Protein AF-A0A366K0T0-F1 (afdb_monomer_lite)

Structure (mmCIF, N/CA/C/O backbone):
data_AF-A0A366K0T0-F1
#
_entry.id   AF-A0A366K0T0-F1
#
loop_
_atom_site.group_PDB
_atom_site.id
_atom_site.type_symbol
_atom_site.label_atom_id
_atom_site.label_alt_id
_atom_site.label_comp_id
_atom_site.label_asym_id
_atom_site.label_entity_id
_atom_site.label_seq_id
_atom_site.pdbx_PDB_ins_code
_atom_site.Cartn_x
_atom_site.Cartn_y
_atom_site.Cartn_z
_atom_site.occupancy
_atom_site.B_iso_or_equiv
_atom_site.auth_seq_id
_atom_site.auth_comp_id
_atom_site.auth_asym_id
_atom_site.auth_atom_id
_atom_site.pdbx_PDB_model_num
ATOM 1 N N . ASP A 1 1 ? -18.580 -25.240 -37.856 1.00 49.62 1 ASP A N 1
ATOM 2 C CA . ASP A 1 1 ? -18.248 -24.203 -36.861 1.00 49.62 1 ASP A CA 1
ATOM 3 C C . ASP A 1 1 ? -16.960 -24.530 -36.130 1.00 49.62 1 ASP A C 1
ATOM 5 O O . ASP A 1 1 ? -16.876 -25.564 -35.481 1.00 49.62 1 ASP A O 1
ATOM 9 N N . LYS A 1 2 ? -15.922 -23.701 -36.297 1.00 50.09 2 LYS A N 1
ATOM 10 C CA . LYS A 1 2 ? -14.726 -23.750 -35.444 1.00 50.09 2 LYS A CA 1
ATOM 11 C C . LYS A 1 2 ? -15.011 -22.873 -34.229 1.00 50.09 2 LYS A C 1
ATOM 13 O O . LYS A 1 2 ? -15.241 -21.679 -34.398 1.00 50.09 2 LYS A O 1
ATOM 18 N N . SER A 1 3 ? -15.013 -23.467 -33.038 1.00 58.38 3 SER A N 1
ATOM 19 C CA . SER A 1 3 ? -15.033 -22.711 -31.784 1.00 58.38 3 SER A CA 1
ATOM 20 C C . SER A 1 3 ? -13.815 -21.784 -31.753 1.00 58.38 3 SER A C 1
ATOM 22 O O . SER A 1 3 ? -12.683 -22.245 -31.914 1.00 58.38 3 SER A O 1
ATOM 24 N N . ASN A 1 4 ? -14.046 -20.477 -31.634 1.00 56.38 4 ASN A N 1
ATOM 25 C CA . ASN A 1 4 ? -12.980 -19.494 -31.482 1.00 56.38 4 ASN A CA 1
ATOM 26 C C . ASN A 1 4 ? -12.501 -19.522 -30.029 1.00 56.38 4 ASN A C 1
ATOM 28 O O . ASN A 1 4 ? -13.198 -19.042 -29.143 1.00 56.38 4 ASN A O 1
ATOM 32 N N . THR A 1 5 ? -11.288 -20.019 -29.799 1.00 58.91 5 THR A N 1
ATOM 33 C CA . THR A 1 5 ? -10.614 -20.012 -28.489 1.00 58.91 5 THR A CA 1
ATOM 34 C C . THR A 1 5 ? -9.847 -18.708 -28.227 1.00 58.91 5 THR A C 1
ATOM 36 O O . THR A 1 5 ? -9.037 -18.633 -27.309 1.00 58.91 5 THR A O 1
ATOM 39 N N . LEU A 1 6 ? -10.088 -17.653 -29.024 1.00 55.00 6 LEU A N 1
ATOM 40 C CA . LEU A 1 6 ? -9.318 -16.396 -29.020 1.00 55.00 6 LEU A CA 1
ATOM 41 C C . LEU A 1 6 ? -9.458 -15.551 -27.730 1.00 55.00 6 LEU A C 1
ATOM 43 O O . LEU A 1 6 ? -8.934 -14.442 -27.675 1.00 55.00 6 LEU A O 1
ATOM 47 N N . GLY A 1 7 ? -10.151 -16.063 -26.710 1.00 54.72 7 GLY A N 1
ATOM 48 C CA . GLY A 1 7 ? -10.279 -15.469 -25.376 1.00 54.72 7 GLY A CA 1
ATOM 49 C C . GLY A 1 7 ? -9.955 -16.426 -24.222 1.00 54.72 7 GLY A C 1
ATOM 50 O O . GLY A 1 7 ? -10.010 -16.009 -23.071 1.00 54.72 7 GLY A O 1
ATOM 51 N N . GLU A 1 8 ? -9.601 -17.686 -24.495 1.00 57.03 8 GLU A N 1
ATOM 52 C CA . GLU A 1 8 ? -9.231 -18.663 -23.462 1.00 57.03 8 GLU A CA 1
ATOM 53 C C . GLU A 1 8 ? -7.722 -18.604 -23.201 1.00 57.03 8 GLU A C 1
ATOM 55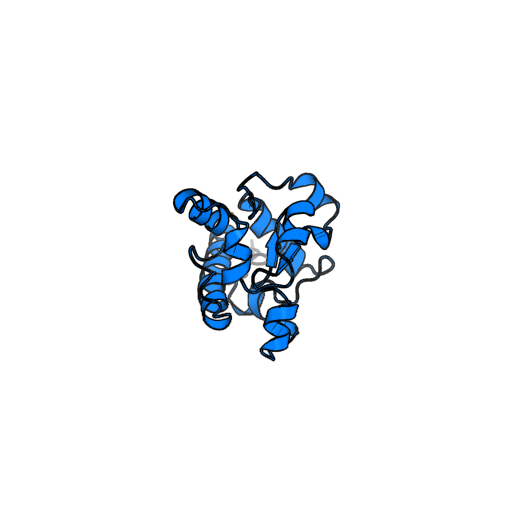 O O . GLU A 1 8 ? -6.958 -19.509 -23.532 1.00 57.03 8 GLU A O 1
ATOM 60 N N . PHE A 1 9 ? -7.266 -17.500 -22.618 1.00 62.91 9 PHE A N 1
ATOM 61 C CA . PHE A 1 9 ? -5.957 -17.450 -21.976 1.00 62.91 9 PHE A CA 1
ATOM 62 C C . PHE A 1 9 ? -6.176 -17.528 -20.471 1.00 62.91 9 PHE A C 1
ATOM 64 O O . PHE A 1 9 ? -6.750 -16.622 -19.871 1.00 62.91 9 PHE A O 1
ATOM 71 N N . ALA A 1 10 ? -5.703 -18.612 -19.856 1.00 60.25 10 ALA A N 1
ATOM 72 C CA . ALA A 1 10 ? -5.598 -18.700 -18.407 1.00 60.25 10 ALA A CA 1
ATOM 73 C C . ALA A 1 10 ? -4.544 -17.683 -17.939 1.00 60.25 10 ALA A C 1
ATOM 75 O O . ALA A 1 10 ? -3.350 -17.979 -17.877 1.00 60.25 10 ALA A O 1
ATOM 76 N N . VAL A 1 11 ? -4.976 -16.448 -17.684 1.00 69.69 11 VAL A N 1
ATOM 77 C CA . VAL A 1 11 ? -4.133 -15.411 -17.092 1.00 69.69 11 VAL A CA 1
ATOM 78 C C . VAL A 1 11 ? -4.158 -15.633 -15.591 1.00 69.69 11 VAL A C 1
ATOM 80 O O . VAL A 1 11 ? -5.084 -15.218 -14.906 1.00 69.69 11 VAL A O 1
ATOM 83 N N . ASN A 1 12 ? -3.136 -16.312 -15.084 1.00 76.75 12 ASN A N 1
ATOM 84 C CA . ASN A 1 12 ? -2.880 -16.363 -13.652 1.00 76.75 12 ASN A CA 1
ATOM 85 C C . ASN A 1 12 ? -2.009 -15.160 -13.287 1.00 76.75 12 ASN A C 1
ATOM 87 O O . ASN A 1 12 ? -0.902 -15.014 -13.810 1.00 76.75 12 ASN A O 1
ATOM 91 N N . ILE A 1 13 ? -2.516 -14.287 -12.415 1.00 90.81 13 ILE A N 1
ATOM 92 C CA . ILE A 1 13 ? -1.719 -13.204 -11.838 1.00 90.81 13 ILE A CA 1
ATOM 93 C C . ILE A 1 13 ? -0.991 -13.778 -10.625 1.00 90.81 13 ILE A C 1
ATOM 95 O O . ILE A 1 13 ? -1.621 -14.321 -9.719 1.00 90.81 13 ILE A O 1
ATOM 99 N N . ASP A 1 14 ? 0.333 -13.656 -10.619 1.00 95.12 14 ASP A N 1
ATOM 100 C CA . ASP A 1 14 ? 1.195 -14.061 -9.512 1.00 95.12 14 ASP A CA 1
ATOM 101 C C . ASP A 1 14 ? 1.831 -12.843 -8.818 1.00 95.12 14 ASP A C 1
ATOM 103 O O . ASP A 1 14 ? 1.642 -11.684 -9.206 1.00 95.12 14 ASP A O 1
ATOM 107 N N . GLU A 1 15 ? 2.610 -13.102 -7.768 1.00 97.25 15 GLU A N 1
ATOM 108 C CA . GLU A 1 15 ? 3.278 -12.060 -6.987 1.00 97.25 15 GLU A CA 1
ATOM 109 C C . GLU A 1 15 ? 4.219 -11.185 -7.827 1.00 97.25 15 GLU A C 1
ATOM 111 O O . GLU A 1 15 ? 4.434 -10.006 -7.517 1.00 97.25 15 GLU A O 1
ATOM 116 N N . THR A 1 16 ? 4.794 -11.736 -8.901 1.00 96.56 16 THR A N 1
ATOM 117 C CA . THR A 1 16 ? 5.772 -11.027 -9.730 1.00 96.56 16 THR A CA 1
ATOM 118 C C . THR A 1 16 ? 5.136 -9.833 -10.428 1.00 96.56 16 THR A C 1
ATOM 120 O O . THR A 1 16 ? 5.802 -8.804 -10.589 1.00 96.56 16 THR A O 1
ATOM 123 N N . PHE A 1 17 ? 3.838 -9.904 -10.745 1.00 97.00 17 PHE A N 1
ATOM 124 C CA . PHE A 1 17 ? 3.092 -8.774 -11.288 1.00 97.00 17 PHE A CA 1
ATOM 125 C C . PHE A 1 17 ? 3.151 -7.565 -10.347 1.00 97.00 17 PHE A C 1
ATOM 127 O O . PHE A 1 17 ? 3.473 -6.460 -10.784 1.00 97.00 17 PHE A O 1
ATOM 134 N N . PHE A 1 18 ? 2.914 -7.749 -9.049 1.00 98.31 18 PHE A N 1
ATOM 135 C CA . PHE A 1 18 ? 2.898 -6.638 -8.092 1.00 98.31 18 PHE A CA 1
ATOM 136 C C . PHE A 1 18 ? 4.298 -6.228 -7.629 1.00 98.31 18 PHE A C 1
ATOM 138 O O . PHE A 1 18 ? 4.555 -5.040 -7.414 1.00 98.31 18 PHE A O 1
ATOM 145 N N . LYS A 1 19 ? 5.209 -7.196 -7.494 1.00 97.69 19 LYS A N 1
ATOM 146 C CA . LYS A 1 19 ? 6.569 -6.990 -6.982 1.00 97.69 19 LYS A CA 1
ATOM 147 C C . LYS A 1 19 ? 7.512 -6.360 -8.008 1.00 97.69 19 LYS A C 1
ATOM 149 O O . LYS A 1 19 ? 8.322 -5.508 -7.646 1.00 97.69 19 LYS A O 1
ATOM 154 N N . ASN A 1 20 ? 7.418 -6.758 -9.280 1.00 97.06 20 ASN A N 1
ATOM 155 C CA . ASN A 1 20 ? 8.391 -6.366 -10.308 1.00 97.06 20 ASN A CA 1
ATOM 156 C C . ASN A 1 20 ? 7.955 -5.150 -11.136 1.00 97.06 20 ASN A C 1
ATOM 158 O O . ASN A 1 20 ? 8.797 -4.525 -11.786 1.00 97.06 20 ASN A O 1
ATOM 162 N N . ASN A 1 21 ? 6.668 -4.793 -11.120 1.00 97.75 21 ASN A N 1
ATOM 163 C CA . ASN A 1 21 ? 6.183 -3.607 -11.816 1.00 97.75 21 ASN A CA 1
ATOM 164 C C . ASN A 1 21 ? 6.336 -2.354 -10.953 1.00 97.75 21 ASN A C 1
ATOM 166 O O . ASN A 1 21 ? 5.792 -2.260 -9.856 1.00 97.75 21 ASN A O 1
ATOM 170 N N . THR A 1 22 ? 7.034 -1.356 -11.489 1.00 97.50 22 THR A N 1
ATOM 171 C CA . THR A 1 22 ? 7.126 -0.028 -10.879 1.00 97.50 22 THR A CA 1
ATOM 172 C C . THR A 1 22 ? 5.804 0.720 -11.030 1.00 97.50 22 THR A C 1
ATOM 174 O O . THR A 1 22 ? 5.239 0.796 -12.125 1.00 97.50 22 THR A O 1
ATOM 177 N N . PHE A 1 23 ? 5.349 1.356 -9.957 1.00 97.69 23 PHE A N 1
ATOM 178 C CA . PHE A 1 23 ? 4.199 2.240 -9.9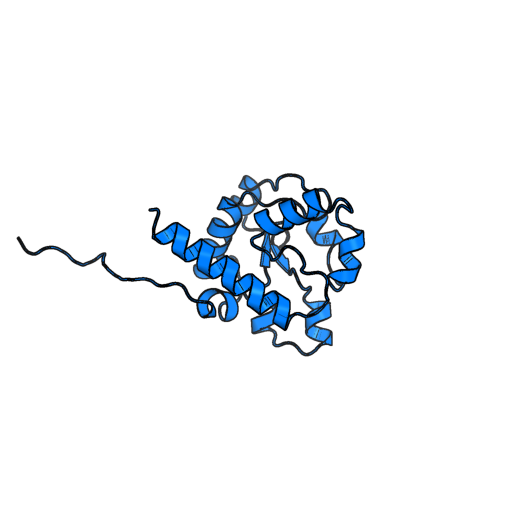85 1.00 97.69 23 PHE A CA 1
ATOM 179 C C . PHE A 1 23 ? 4.499 3.518 -10.777 1.00 97.69 23 PHE A C 1
ATOM 181 O O . PHE A 1 23 ? 5.329 4.349 -10.404 1.00 97.69 23 PHE A O 1
ATOM 188 N N . SER A 1 24 ? 3.765 3.697 -11.869 1.00 95.62 24 SER A N 1
ATOM 189 C CA . SER A 1 24 ? 3.656 4.959 -12.589 1.00 95.62 24 SER A CA 1
ATOM 190 C C . SER A 1 24 ? 2.260 5.059 -13.169 1.00 95.62 24 SER A C 1
ATOM 192 O O . SER A 1 24 ? 1.836 4.171 -13.896 1.00 95.62 24 SER A O 1
ATOM 194 N N . VAL A 1 25 ? 1.569 6.170 -12.926 1.00 92.19 25 VAL A N 1
ATOM 195 C CA . VAL A 1 25 ? 0.196 6.405 -13.411 1.00 92.19 25 VAL A CA 1
ATOM 196 C C . VAL A 1 25 ? 0.059 6.370 -14.942 1.00 92.19 25 VAL A C 1
ATOM 198 O O . VAL A 1 25 ? -1.045 6.243 -15.466 1.00 92.19 25 VAL A O 1
ATOM 201 N N . SER A 1 26 ? 1.173 6.457 -15.676 1.00 92.50 26 SER A N 1
ATOM 202 C CA . SER A 1 26 ? 1.212 6.281 -17.130 1.00 92.50 26 SER A CA 1
ATOM 203 C C . SER A 1 26 ? 1.182 4.815 -17.580 1.00 92.50 26 SER A C 1
ATOM 205 O O . SER A 1 26 ? 0.847 4.555 -18.733 1.00 92.50 26 SER A O 1
ATOM 207 N N . TYR A 1 27 ? 1.521 3.860 -16.710 1.00 95.31 27 TYR A N 1
ATOM 208 C CA . TYR A 1 27 ? 1.656 2.445 -17.060 1.00 95.31 27 TYR A CA 1
ATOM 209 C C . TYR A 1 27 ? 0.333 1.697 -16.917 1.00 95.31 27 TYR A C 1
ATOM 211 O O . TYR A 1 27 ? -0.402 1.891 -15.950 1.00 95.31 27 TYR A O 1
ATOM 219 N N . VAL A 1 28 ? 0.060 0.793 -17.861 1.00 94.62 28 VAL A N 1
ATOM 220 C CA . VAL A 1 28 ? -1.166 -0.023 -17.876 1.00 94.62 28 VAL A CA 1
ATOM 221 C C . VAL A 1 28 ? -1.284 -0.853 -16.598 1.00 94.62 28 VAL A C 1
ATOM 223 O O . VAL A 1 28 ? -2.311 -0.783 -15.935 1.00 94.62 28 VAL A O 1
ATOM 226 N N . ASN A 1 29 ? -0.206 -1.524 -16.181 1.00 95.62 29 ASN A N 1
ATOM 227 C CA . ASN A 1 29 ? -0.199 -2.356 -14.970 1.00 95.62 29 ASN A CA 1
ATOM 228 C C . ASN A 1 29 ? -0.559 -1.552 -13.712 1.00 95.62 29 ASN A C 1
ATOM 230 O O . ASN A 1 29 ? -1.321 -2.021 -12.871 1.00 95.62 29 ASN A O 1
ATOM 234 N N . ALA A 1 30 ? -0.075 -0.309 -13.611 1.00 96.50 30 ALA A N 1
ATOM 235 C CA . ALA A 1 30 ? -0.424 0.573 -12.506 1.00 96.50 30 ALA A CA 1
ATOM 236 C C . ALA A 1 30 ? -1.886 1.033 -12.578 1.00 96.50 30 ALA A C 1
ATOM 238 O O . ALA A 1 30 ? -2.545 1.071 -11.549 1.00 96.50 30 ALA A O 1
ATOM 239 N N . LYS A 1 31 ? -2.422 1.347 -13.764 1.00 95.56 31 LYS A N 1
ATOM 240 C CA . LYS A 1 31 ? -3.839 1.720 -13.920 1.00 95.56 31 LYS A CA 1
ATOM 241 C C . LYS A 1 31 ? -4.774 0.570 -13.549 1.00 95.56 31 LYS A C 1
ATOM 243 O O . LYS A 1 31 ? -5.723 0.791 -12.806 1.00 95.56 31 LYS A O 1
ATOM 248 N N . THR A 1 32 ? -4.477 -0.648 -14.001 1.00 95.31 32 THR A N 1
ATOM 249 C CA . THR A 1 32 ? -5.227 -1.852 -13.612 1.00 95.31 32 THR A CA 1
ATOM 250 C C . THR A 1 32 ? -5.187 -2.049 -12.099 1.00 95.31 32 THR A C 1
ATOM 252 O O . THR A 1 32 ? -6.221 -2.257 -11.471 1.00 95.31 32 THR A O 1
ATOM 255 N N . PHE A 1 33 ? -4.009 -1.893 -11.494 1.00 97.62 33 PHE A N 1
ATOM 256 C CA . PHE A 1 33 ? -3.850 -1.960 -10.046 1.00 97.62 33 PHE A CA 1
ATOM 257 C C . PHE A 1 33 ? -4.640 -0.870 -9.303 1.00 97.62 33 PHE A C 1
ATOM 259 O O . PHE A 1 33 ? -5.296 -1.164 -8.310 1.00 97.62 33 PHE A O 1
ATOM 266 N N . ILE A 1 34 ? -4.647 0.370 -9.801 1.00 97.50 34 ILE A N 1
ATOM 267 C CA . ILE A 1 34 ? -5.437 1.473 -9.230 1.00 97.50 34 ILE A CA 1
ATOM 268 C C . ILE A 1 34 ? -6.929 1.137 -9.239 1.00 97.50 34 ILE A C 1
ATOM 270 O O . ILE A 1 34 ? -7.601 1.366 -8.238 1.00 97.50 34 ILE A O 1
ATOM 274 N N . LEU A 1 35 ? -7.447 0.576 -10.335 1.00 96.62 35 LEU A N 1
ATOM 275 C CA . LEU A 1 35 ? -8.849 0.157 -10.420 1.00 96.62 35 LEU A CA 1
ATOM 276 C C . LEU A 1 35 ? -9.165 -0.972 -9.435 1.00 96.62 35 LEU A C 1
ATOM 278 O O . LEU A 1 35 ? -10.201 -0.929 -8.775 1.00 96.62 35 LEU A O 1
ATOM 282 N N . MET A 1 36 ? -8.252 -1.935 -9.283 1.00 97.38 36 MET A N 1
ATOM 283 C CA . MET A 1 36 ? -8.383 -3.003 -8.292 1.00 97.38 36 MET A CA 1
ATOM 284 C C . MET A 1 36 ? -8.449 -2.448 -6.864 1.00 97.38 36 MET A C 1
ATOM 286 O O . MET A 1 36 ? -9.333 -2.834 -6.109 1.00 97.38 36 MET A O 1
ATOM 290 N N . LEU A 1 37 ? -7.565 -1.509 -6.505 1.00 98.06 37 LEU A N 1
ATOM 291 C CA . LEU A 1 37 ? -7.608 -0.839 -5.200 1.00 98.06 37 LEU A CA 1
ATOM 292 C C . LEU A 1 37 ? -8.888 -0.008 -5.023 1.00 98.06 37 LEU A C 1
ATOM 294 O O . LEU A 1 37 ? -9.491 -0.019 -3.956 1.00 98.06 37 LEU A O 1
ATOM 298 N N . ALA A 1 38 ? -9.319 0.713 -6.060 1.00 97.06 38 ALA A N 1
ATOM 299 C CA . ALA A 1 38 ? -10.518 1.548 -6.016 1.00 97.06 38 ALA A CA 1
ATOM 300 C C . ALA A 1 38 ? -11.796 0.722 -5.791 1.00 97.06 38 ALA A C 1
ATOM 302 O O . ALA A 1 38 ? -12.701 1.179 -5.090 1.00 97.06 38 ALA A O 1
ATOM 303 N N . ASN A 1 39 ? -11.853 -0.503 -6.324 1.00 96.38 39 ASN A N 1
ATOM 304 C CA . ASN A 1 39 ? -12.957 -1.435 -6.093 1.00 96.38 39 ASN A CA 1
ATOM 305 C C . ASN A 1 39 ? -13.143 -1.778 -4.603 1.00 96.38 39 ASN A C 1
ATOM 307 O O . ASN A 1 39 ? -14.266 -2.029 -4.166 1.00 96.38 39 ASN A O 1
ATOM 311 N N . GLU A 1 40 ? -12.074 -1.700 -3.809 1.00 97.69 40 GLU A N 1
ATOM 312 C CA . GLU A 1 40 ? -12.122 -1.950 -2.366 1.00 97.69 40 GLU A CA 1
ATOM 313 C C . GLU A 1 40 ? -12.568 -0.738 -1.549 1.00 97.69 40 GLU A C 1
ATOM 315 O O . GLU A 1 40 ? -12.634 -0.827 -0.329 1.00 97.69 40 GLU A O 1
ATOM 320 N N . LYS A 1 41 ? -12.934 0.384 -2.186 1.00 97.56 41 LYS A N 1
ATOM 321 C CA . LYS A 1 41 ? -13.435 1.595 -1.509 1.00 97.56 41 LYS A CA 1
ATOM 322 C C . LYS A 1 41 ? -12.464 2.058 -0.405 1.00 97.56 41 LYS A C 1
ATOM 324 O O . LYS A 1 41 ? -12.821 2.018 0.772 1.00 97.56 41 LYS A O 1
ATOM 329 N N . PRO A 1 42 ? -11.235 2.463 -0.765 1.00 98.06 42 PRO A N 1
ATOM 330 C CA . PRO A 1 42 ? -10.174 2.749 0.190 1.00 98.06 42 PRO A CA 1
ATOM 331 C C . PRO A 1 42 ? -10.577 3.829 1.198 1.00 98.06 42 PRO A C 1
ATOM 333 O O . PRO A 1 42 ? -11.314 4.771 0.881 1.00 98.06 42 PRO A O 1
ATOM 336 N N . LEU A 1 43 ? -10.044 3.692 2.410 1.00 98.19 43 LEU A N 1
ATOM 337 C CA . LEU A 1 43 ? -10.248 4.614 3.521 1.00 98.19 43 LEU A CA 1
ATOM 338 C C . LEU A 1 43 ? -8.958 5.388 3.817 1.00 98.19 43 LEU A C 1
ATOM 340 O O . LEU A 1 43 ? -7.851 4.867 3.669 1.00 98.19 43 LEU A O 1
ATOM 344 N N . ASN A 1 44 ? -9.091 6.633 4.266 1.00 97.44 44 ASN A N 1
ATOM 345 C CA . ASN A 1 44 ? -7.961 7.436 4.714 1.00 97.44 44 ASN A CA 1
ATOM 346 C C . ASN A 1 44 ? -7.350 6.842 5.979 1.00 97.44 44 ASN A C 1
ATOM 348 O O . ASN A 1 44 ? -8.049 6.539 6.939 1.00 97.44 44 ASN A O 1
ATOM 352 N N . PHE A 1 45 ? -6.025 6.737 6.009 1.00 96.81 45 PHE A N 1
ATOM 353 C CA . PHE A 1 45 ? -5.316 6.129 7.135 1.00 96.81 45 PHE A CA 1
ATOM 354 C C . PHE A 1 45 ? -5.452 6.927 8.438 1.00 96.81 45 PHE A C 1
ATOM 356 O O . PHE A 1 45 ? -5.458 6.338 9.513 1.00 96.81 45 PHE A O 1
ATOM 363 N N . THR A 1 46 ? -5.590 8.251 8.351 1.00 95.69 46 THR A N 1
ATOM 364 C CA . THR A 1 46 ? -5.625 9.151 9.514 1.00 95.69 46 THR A CA 1
ATOM 365 C C . THR A 1 46 ? -6.927 9.088 10.310 1.00 95.69 46 THR A C 1
ATOM 367 O O . THR A 1 46 ? -6.906 9.262 11.522 1.00 95.69 46 THR A O 1
ATOM 370 N N . ASP A 1 47 ? -8.066 8.859 9.652 1.00 95.31 47 ASP A N 1
ATOM 371 C CA . ASP A 1 47 ? -9.395 8.944 10.284 1.00 95.31 47 ASP A CA 1
ATOM 372 C C . ASP A 1 47 ? -10.389 7.858 9.828 1.00 95.31 47 ASP A C 1
ATOM 374 O O . ASP A 1 47 ? -11.472 7.717 10.396 1.00 95.31 47 ASP A O 1
ATOM 378 N N . GLY A 1 48 ? -10.036 7.064 8.816 1.00 97.06 48 GLY A N 1
ATOM 379 C CA . GLY A 1 48 ? -10.894 6.040 8.233 1.00 97.06 48 GLY A CA 1
ATOM 380 C C . GLY A 1 48 ? -12.096 6.575 7.453 1.00 97.06 48 GLY A C 1
ATOM 381 O O . GLY A 1 48 ? -13.066 5.837 7.265 1.00 97.06 48 GLY A O 1
ATOM 382 N N . SER A 1 49 ? -12.056 7.837 7.021 1.00 97.00 49 SER A N 1
ATOM 383 C CA . SER A 1 49 ? -13.025 8.414 6.087 1.00 97.00 49 SER A CA 1
ATOM 384 C C . SER A 1 49 ? -12.845 7.850 4.675 1.00 97.00 49 SER A C 1
ATOM 386 O O . SER A 1 49 ? -11.743 7.482 4.273 1.00 97.00 49 SER A O 1
ATOM 388 N N . VAL A 1 50 ? -13.924 7.795 3.893 1.00 96.19 50 VAL A N 1
ATOM 389 C CA . VAL A 1 50 ? -13.888 7.290 2.511 1.00 96.19 50 VAL A CA 1
ATOM 390 C C . VAL A 1 50 ? -13.048 8.209 1.621 1.00 96.19 50 VAL A C 1
ATOM 392 O O . VAL A 1 50 ? -13.208 9.431 1.641 1.00 96.19 50 VAL A O 1
ATOM 395 N N . VAL A 1 51 ? -12.168 7.632 0.800 1.00 96.12 51 VAL A N 1
ATOM 396 C CA . VAL A 1 51 ? -11.422 8.393 -0.210 1.00 96.12 51 VAL A CA 1
ATOM 397 C C . VAL A 1 51 ? -12.339 8.749 -1.384 1.00 96.12 51 VAL A C 1
ATOM 399 O O . VAL A 1 51 ? -13.032 7.896 -1.939 1.00 96.12 51 VAL A O 1
ATOM 402 N N . ALA A 1 52 ? -12.318 10.013 -1.812 1.00 93.19 52 ALA A N 1
ATOM 403 C CA . ALA A 1 52 ? -13.090 10.487 -2.959 1.00 93.19 52 ALA A CA 1
ATOM 404 C C . ALA A 1 52 ? -12.493 9.985 -4.291 1.00 93.19 52 ALA A C 1
ATOM 406 O O . ALA A 1 52 ? -11.684 10.662 -4.929 1.00 93.19 52 ALA A O 1
ATOM 407 N N . LEU A 1 53 ? -12.912 8.790 -4.715 1.00 93.44 53 LEU A N 1
ATOM 408 C CA . LEU A 1 53 ? -12.354 8.091 -5.878 1.00 93.44 53 LEU A CA 1
ATOM 409 C C . LEU A 1 53 ? -12.555 8.809 -7.215 1.00 93.44 53 LEU A C 1
ATOM 411 O O . LEU A 1 53 ? -11.737 8.621 -8.110 1.00 93.44 53 LEU A O 1
ATOM 415 N N . GLU A 1 54 ? -13.591 9.640 -7.368 1.00 89.44 54 GLU A N 1
ATOM 416 C CA . GLU A 1 54 ? -13.824 10.362 -8.626 1.00 89.44 54 GLU A CA 1
ATOM 417 C C . GLU A 1 54 ? -12.591 11.181 -9.033 1.00 89.44 54 GLU A C 1
ATOM 419 O O . GLU A 1 54 ? -12.142 11.113 -10.177 1.00 89.44 54 GLU A O 1
ATOM 424 N N . ASN A 1 55 ? -11.992 11.899 -8.081 1.00 83.12 55 ASN A N 1
ATOM 425 C CA . ASN A 1 55 ? -10.803 12.705 -8.337 1.00 83.12 55 ASN A CA 1
ATOM 426 C C . ASN A 1 55 ? -9.567 11.841 -8.600 1.00 83.12 55 ASN A C 1
ATOM 428 O O . ASN A 1 55 ? -8.802 12.155 -9.516 1.00 83.12 55 ASN A O 1
ATOM 432 N N . VAL A 1 56 ? -9.417 10.740 -7.855 1.00 88.81 56 VAL A N 1
ATOM 433 C CA . VAL A 1 56 ? -8.306 9.790 -8.010 1.00 88.81 56 VAL A CA 1
ATOM 434 C C . VAL A 1 56 ? -8.317 9.173 -9.404 1.00 88.81 56 VAL A C 1
ATOM 436 O O . VAL A 1 56 ? -7.292 9.157 -10.080 1.00 88.81 56 VAL A O 1
ATOM 439 N N . LEU A 1 57 ? -9.476 8.705 -9.868 1.00 91.25 57 LEU A N 1
ATOM 440 C CA . LEU A 1 57 ? -9.619 8.028 -11.158 1.00 91.25 57 LEU A CA 1
ATOM 441 C C . LEU A 1 57 ? -9.605 9.002 -12.341 1.00 91.25 57 LEU A C 1
ATOM 443 O O . LEU A 1 57 ? -9.108 8.657 -13.411 1.00 91.25 57 LEU A O 1
ATOM 447 N N . ARG A 1 58 ? -10.118 10.225 -12.157 1.00 90.38 58 ARG A N 1
ATOM 448 C CA . ARG A 1 58 ? -10.109 11.269 -13.192 1.00 90.38 58 ARG A CA 1
ATOM 449 C C . ARG A 1 58 ? -8.709 11.829 -13.421 1.00 90.38 58 ARG A C 1
ATOM 451 O O . ARG A 1 58 ? -8.297 11.998 -14.565 1.00 90.38 58 ARG A O 1
ATOM 458 N N . ASN A 1 59 ? -7.999 12.157 -12.342 1.00 87.19 59 ASN A N 1
ATOM 459 C CA . ASN A 1 59 ? -6.754 12.922 -12.419 1.00 87.19 59 ASN A CA 1
ATOM 460 C C . ASN A 1 59 ? -5.502 12.058 -12.251 1.00 87.19 59 ASN A C 1
ATOM 462 O O . ASN A 1 59 ? -4.417 12.501 -12.631 1.00 87.19 59 ASN A O 1
ATOM 466 N N . CYS A 1 60 ? -5.628 10.866 -11.656 1.00 87.06 60 CYS A N 1
ATOM 467 C CA . CYS A 1 60 ? -4.516 9.983 -11.302 1.00 87.06 60 CYS A CA 1
ATOM 468 C C . CYS A 1 60 ? -3.356 10.756 -10.659 1.00 87.06 60 CYS A C 1
ATOM 470 O O . CYS A 1 60 ? -2.196 10.646 -11.075 1.00 87.06 60 CYS A O 1
ATOM 472 N N . ASN A 1 61 ? -3.660 11.607 -9.676 1.00 89.06 61 ASN A N 1
ATOM 473 C CA . ASN A 1 61 ? -2.657 12.487 -9.105 1.00 89.06 61 ASN A CA 1
ATOM 474 C C . ASN A 1 61 ? -1.699 11.677 -8.229 1.00 89.06 61 ASN A C 1
ATOM 476 O O . ASN A 1 61 ? -2.112 11.006 -7.290 1.00 89.06 61 ASN A O 1
ATOM 480 N N . LYS A 1 62 ? -0.388 11.804 -8.470 1.00 87.50 62 LYS A N 1
ATOM 481 C CA . LYS A 1 62 ? 0.644 11.141 -7.653 1.00 87.50 62 LYS A CA 1
ATOM 482 C C . LYS A 1 62 ? 0.516 11.432 -6.153 1.00 87.50 62 LYS A C 1
ATOM 484 O O . LYS A 1 62 ? 0.959 10.628 -5.347 1.00 87.50 62 LYS A O 1
ATOM 489 N N . LYS A 1 63 ? -0.099 12.559 -5.781 1.00 89.88 63 LYS A N 1
ATOM 490 C CA . LYS A 1 63 ? -0.339 12.952 -4.386 1.00 89.88 63 LYS A CA 1
ATOM 491 C C . LYS A 1 63 ? -1.437 12.147 -3.686 1.00 89.88 63 LYS A C 1
ATOM 493 O O . LYS A 1 63 ? -1.615 12.338 -2.490 1.00 89.88 63 LYS A O 1
ATOM 498 N N . GLU A 1 64 ? -2.152 11.278 -4.390 1.00 94.25 64 GLU A N 1
ATOM 499 C CA . GLU A 1 64 ? -3.200 10.406 -3.833 1.00 94.25 64 GLU A CA 1
ATOM 500 C C . GLU A 1 64 ? -2.739 8.942 -3.716 1.00 94.25 64 GLU A C 1
ATOM 502 O O . GLU A 1 64 ? -3.496 8.068 -3.300 1.00 94.25 64 GLU A O 1
ATOM 507 N N . PHE A 1 65 ? -1.478 8.673 -4.070 1.00 95.88 65 PHE A N 1
ATOM 508 C CA . PHE A 1 65 ? -0.853 7.366 -3.928 1.00 95.88 65 PHE A CA 1
ATOM 509 C C . PHE A 1 65 ? 0.227 7.436 -2.859 1.00 95.88 65 PHE A C 1
ATOM 511 O O . PHE A 1 65 ? 1.093 8.316 -2.889 1.00 95.88 65 PHE A O 1
ATOM 518 N N . HIS A 1 66 ? 0.157 6.515 -1.910 1.00 96.31 66 HIS A N 1
ATOM 519 C CA . HIS A 1 66 ? 1.012 6.503 -0.736 1.00 96.31 66 HIS A CA 1
ATOM 520 C C . HIS A 1 66 ? 1.890 5.264 -0.715 1.00 96.31 66 HIS A C 1
ATOM 522 O O . HIS A 1 66 ? 1.415 4.153 -0.950 1.00 96.31 66 HIS A O 1
ATOM 528 N N . HIS A 1 67 ? 3.173 5.472 -0.424 1.00 97.50 67 HIS A N 1
ATOM 529 C CA . HIS A 1 67 ? 4.108 4.394 -0.130 1.00 97.50 67 HIS A CA 1
ATOM 530 C C . HIS A 1 67 ? 3.879 3.918 1.298 1.00 97.50 67 HIS A C 1
ATOM 532 O O . HIS A 1 67 ? 4.255 4.628 2.226 1.00 97.50 67 HIS A O 1
ATOM 538 N N . ILE A 1 68 ? 3.305 2.726 1.467 1.00 97.81 68 ILE A N 1
ATOM 539 C CA . ILE A 1 68 ? 2.955 2.187 2.792 1.00 97.81 68 ILE A CA 1
ATOM 540 C C . ILE A 1 68 ? 4.176 2.103 3.697 1.00 97.81 68 ILE A C 1
ATOM 542 O O . ILE A 1 68 ? 4.131 2.518 4.850 1.00 97.81 68 ILE A O 1
ATOM 546 N N . TYR A 1 69 ? 5.282 1.592 3.168 1.00 97.81 69 TYR A N 1
ATOM 547 C CA . TYR A 1 69 ? 6.597 1.807 3.748 1.00 97.81 69 TYR A CA 1
ATOM 548 C C . TYR A 1 69 ? 7.252 2.984 3.013 1.00 97.81 69 TYR A C 1
ATOM 550 O O . TYR A 1 69 ? 7.590 2.841 1.827 1.00 97.81 69 TYR A O 1
ATOM 558 N N . PRO A 1 70 ? 7.439 4.149 3.667 1.00 96.50 70 PRO A N 1
ATOM 559 C CA . PRO A 1 70 ? 7.880 5.353 2.978 1.00 96.50 70 PRO A CA 1
ATOM 560 C C . PRO A 1 70 ? 9.254 5.224 2.331 1.00 96.50 70 PRO A C 1
ATOM 562 O O . PRO A 1 70 ? 10.162 4.556 2.829 1.00 96.50 70 PRO A O 1
ATOM 565 N N . GLN A 1 71 ? 9.423 5.917 1.203 1.00 96.12 71 GLN A N 1
ATOM 566 C CA . GLN A 1 71 ? 10.639 5.817 0.398 1.00 96.12 71 GLN A CA 1
ATOM 567 C C . GLN A 1 71 ? 11.905 6.207 1.164 1.00 96.12 71 GLN A C 1
ATOM 569 O O . GLN A 1 71 ? 12.936 5.569 0.987 1.00 96.12 71 GLN A O 1
ATOM 574 N N . SER A 1 72 ? 11.852 7.273 1.965 1.00 95.38 72 SER A N 1
ATOM 575 C CA . SER A 1 72 ? 12.979 7.752 2.777 1.00 95.38 72 SER A CA 1
ATOM 576 C C . SER A 1 72 ? 13.455 6.682 3.753 1.00 95.38 72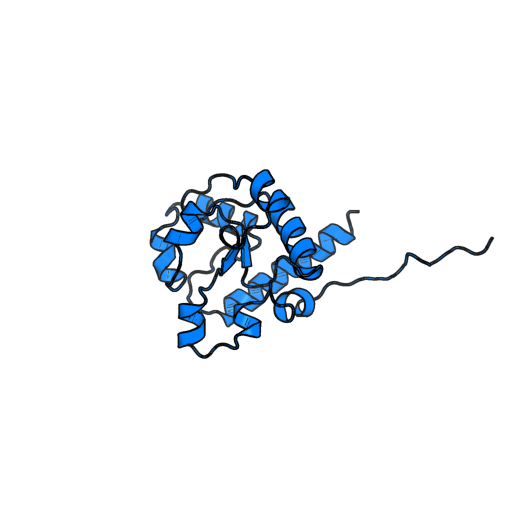 SER A C 1
ATOM 578 O O . SER A 1 72 ? 14.652 6.410 3.816 1.00 95.38 72 SER A O 1
ATOM 580 N N . TYR A 1 73 ? 12.512 6.036 4.442 1.00 96.81 73 TYR A N 1
ATOM 581 C CA . TYR A 1 73 ? 12.791 4.950 5.371 1.00 96.81 73 TYR A CA 1
ATOM 582 C C . TYR A 1 73 ? 13.400 3.737 4.659 1.00 96.81 73 TYR A C 1
ATOM 584 O O . TYR A 1 73 ? 14.451 3.245 5.051 1.00 96.81 73 TYR A O 1
ATOM 592 N N . LEU A 1 74 ? 12.816 3.283 3.549 1.00 97.88 74 LEU A N 1
ATOM 593 C CA . LEU A 1 74 ? 13.364 2.128 2.831 1.00 97.88 74 LEU A CA 1
ATOM 594 C C . LEU A 1 74 ? 14.727 2.412 2.177 1.00 97.88 74 LEU A C 1
ATOM 596 O O . LEU A 1 74 ? 15.574 1.520 2.101 1.00 97.88 74 LEU A O 1
ATOM 600 N N . LYS A 1 75 ? 14.971 3.650 1.731 1.00 97.50 75 LYS A N 1
ATOM 601 C CA . LYS A 1 75 ? 16.279 4.067 1.202 1.00 97.50 75 LYS A CA 1
ATOM 602 C C . LYS A 1 75 ? 17.365 4.034 2.274 1.00 97.50 75 LYS A C 1
ATOM 604 O O . LYS A 1 75 ? 18.474 3.613 1.961 1.00 97.50 75 LYS A O 1
ATOM 609 N N . SER A 1 76 ? 17.068 4.438 3.513 1.00 96.06 76 SER A N 1
ATOM 610 C CA . SER A 1 76 ? 18.054 4.374 4.604 1.00 96.06 76 SER A CA 1
ATOM 611 C C . SER A 1 76 ? 18.424 2.935 4.981 1.00 96.06 76 SER A C 1
ATOM 613 O O . SER A 1 76 ? 19.536 2.692 5.439 1.00 96.06 76 SER A O 1
ATOM 615 N N . LEU A 1 77 ? 17.536 1.976 4.705 1.00 96.62 77 LEU A N 1
ATOM 616 C CA . LEU A 1 77 ? 17.784 0.538 4.840 1.00 96.62 77 LEU A CA 1
ATOM 617 C C . LEU A 1 77 ? 18.478 -0.097 3.619 1.00 96.62 77 LEU A C 1
ATOM 619 O O . LEU A 1 77 ? 18.704 -1.305 3.605 1.00 96.62 77 LEU A O 1
ATOM 623 N N . GLY A 1 78 ? 18.793 0.677 2.575 1.00 97.75 78 GLY A N 1
ATOM 624 C CA . GLY A 1 78 ? 19.444 0.169 1.362 1.00 97.75 78 GLY A CA 1
ATOM 625 C C . GLY A 1 78 ? 18.539 -0.677 0.457 1.00 97.75 78 GLY A C 1
ATOM 626 O O . GLY A 1 78 ? 19.037 -1.413 -0.396 1.00 97.75 78 GLY A O 1
ATOM 627 N N . VAL A 1 79 ? 17.214 -0.588 0.611 1.00 98.06 79 VAL A N 1
ATOM 628 C CA . VAL A 1 79 ? 16.269 -1.350 -0.217 1.00 98.06 79 VAL A CA 1
ATOM 629 C C . VAL A 1 79 ? 16.322 -0.868 -1.669 1.00 98.06 79 VAL A C 1
ATOM 631 O O . VAL A 1 79 ? 16.423 0.324 -1.964 1.00 98.06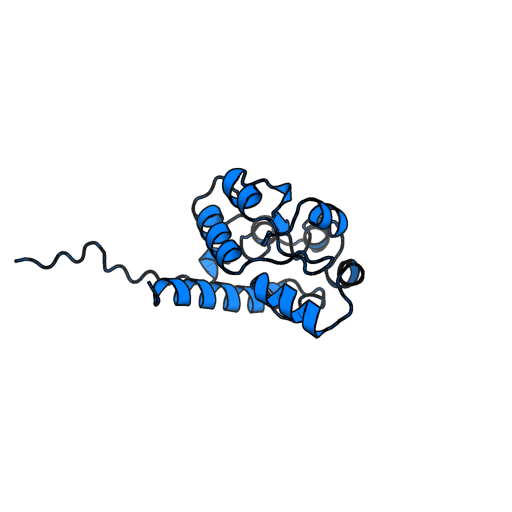 79 VAL A O 1
ATOM 634 N N . ASN A 1 80 ? 16.231 -1.808 -2.611 1.00 97.00 80 ASN A N 1
ATOM 635 C CA . ASN A 1 80 ? 16.279 -1.507 -4.036 1.00 97.00 80 ASN A CA 1
ATOM 636 C C . ASN A 1 80 ? 15.141 -0.560 -4.471 1.00 97.00 80 ASN A C 1
ATOM 638 O O . ASN A 1 80 ? 13.967 -0.834 -4.222 1.00 97.00 80 ASN A O 1
ATOM 642 N N . ASN A 1 81 ? 15.470 0.500 -5.219 1.00 97.19 81 ASN A N 1
ATOM 643 C CA . ASN A 1 81 ? 14.496 1.490 -5.698 1.00 97.19 81 ASN A CA 1
ATOM 644 C C . ASN A 1 81 ? 13.326 0.896 -6.503 1.00 97.19 81 ASN A C 1
ATOM 646 O O . ASN A 1 81 ? 12.225 1.439 -6.429 1.00 97.19 81 ASN A O 1
ATOM 650 N N . LYS A 1 82 ? 13.525 -0.182 -7.275 1.00 96.94 82 LYS A N 1
ATOM 651 C CA . LYS A 1 82 ? 12.423 -0.846 -7.993 1.00 96.94 82 LYS A CA 1
ATOM 652 C C . LYS A 1 82 ? 11.422 -1.447 -7.014 1.00 96.94 82 LYS A C 1
ATOM 654 O O . LYS A 1 82 ? 10.227 -1.278 -7.202 1.00 96.94 82 LYS A O 1
ATOM 659 N N . LEU A 1 83 ? 11.915 -2.073 -5.946 1.00 97.50 83 LEU A N 1
ATOM 660 C CA . LEU A 1 83 ? 11.071 -2.688 -4.929 1.00 97.50 83 LEU A CA 1
ATOM 661 C C . LEU A 1 83 ? 10.350 -1.637 -4.076 1.00 97.50 83 LEU A C 1
ATOM 663 O O . LEU A 1 83 ? 9.150 -1.760 -3.845 1.00 97.50 83 LEU A O 1
ATOM 667 N N . ILE A 1 84 ? 11.050 -0.559 -3.698 1.00 98.31 84 ILE A N 1
ATOM 668 C CA . ILE A 1 84 ? 10.459 0.599 -3.002 1.00 98.31 84 ILE A CA 1
ATOM 669 C C . ILE A 1 84 ? 9.271 1.162 -3.787 1.00 98.31 84 ILE A C 1
ATOM 671 O O . ILE A 1 84 ? 8.250 1.509 -3.199 1.00 98.31 84 ILE A O 1
ATOM 675 N N . ASN A 1 85 ? 9.416 1.266 -5.110 1.00 98.19 85 ASN A N 1
ATOM 676 C CA . ASN A 1 85 ? 8.408 1.829 -6.005 1.00 98.19 85 ASN A CA 1
ATOM 677 C C . ASN A 1 85 ? 7.517 0.770 -6.665 1.00 98.19 85 ASN A C 1
ATOM 679 O O . ASN A 1 85 ? 6.835 1.096 -7.634 1.00 98.19 85 ASN A O 1
ATOM 683 N N . SER A 1 86 ? 7.535 -0.477 -6.195 1.00 98.56 86 SER A N 1
ATOM 684 C CA . SER A 1 86 ? 6.691 -1.540 -6.741 1.00 98.56 86 SER A CA 1
ATOM 685 C C . SER A 1 86 ? 5.210 -1.271 -6.461 1.00 98.56 86 SER A C 1
ATOM 687 O O . SER A 1 86 ? 4.876 -0.548 -5.518 1.00 98.56 86 SER A O 1
ATOM 689 N N . LEU A 1 87 ? 4.310 -1.865 -7.252 1.00 98.69 87 LEU A N 1
ATOM 690 C CA . LEU A 1 87 ? 2.864 -1.790 -6.991 1.00 98.69 87 LEU A CA 1
ATOM 691 C C . LEU A 1 87 ? 2.531 -2.277 -5.571 1.00 98.69 87 LEU A C 1
ATOM 693 O O . LEU A 1 87 ? 1.713 -1.669 -4.884 1.00 98.69 87 LEU A O 1
ATOM 697 N N . ALA A 1 88 ? 3.233 -3.312 -5.103 1.00 98.50 88 ALA A N 1
ATOM 698 C CA . ALA A 1 88 ? 3.038 -3.906 -3.784 1.00 98.50 88 ALA A CA 1
ATOM 699 C C . ALA A 1 88 ? 3.274 -2.937 -2.609 1.00 98.50 88 ALA A C 1
ATOM 701 O O . ALA A 1 88 ? 2.757 -3.170 -1.521 1.00 98.50 88 ALA A O 1
ATOM 702 N N . ASN A 1 89 ? 3.996 -1.827 -2.796 1.00 98.62 89 ASN A N 1
ATOM 703 C CA . ASN A 1 89 ? 4.209 -0.827 -1.743 1.00 98.62 89 ASN A CA 1
ATOM 704 C C . ASN A 1 89 ? 3.262 0.385 -1.845 1.00 98.62 89 ASN A C 1
ATOM 706 O O . ASN A 1 89 ? 3.466 1.370 -1.147 1.00 98.62 89 ASN A O 1
ATOM 710 N N . ILE A 1 90 ? 2.235 0.352 -2.703 1.00 98.31 90 ILE A N 1
ATOM 711 C CA . ILE A 1 90 ? 1.356 1.507 -2.954 1.00 98.31 90 ILE A CA 1
ATOM 712 C C . ILE A 1 90 ? -0.067 1.264 -2.438 1.00 98.31 90 ILE A C 1
ATOM 714 O O . ILE A 1 90 ? -0.609 0.172 -2.597 1.00 98.31 90 ILE A O 1
ATOM 718 N N . CYS A 1 91 ? -0.693 2.275 -1.837 1.00 97.69 91 CYS A N 1
ATOM 719 C CA . CYS A 1 91 ? -2.139 2.335 -1.586 1.00 97.69 91 CYS A CA 1
ATOM 720 C C . CYS A 1 91 ? -2.734 3.682 -2.027 1.00 97.69 91 CYS A C 1
ATOM 722 O O . CYS A 1 91 ? -2.004 4.599 -2.413 1.00 97.69 91 CYS A O 1
ATOM 724 N N . ILE A 1 92 ? -4.065 3.784 -1.982 1.00 97.69 92 ILE A N 1
ATOM 725 C CA . ILE A 1 92 ? -4.815 5.012 -2.266 1.00 97.69 92 ILE A CA 1
ATOM 726 C C . ILE A 1 92 ? -5.191 5.680 -0.943 1.00 97.69 92 ILE A C 1
ATOM 728 O O . ILE A 1 92 ? -5.868 5.065 -0.123 1.00 97.69 92 ILE A O 1
ATOM 732 N N . ILE A 1 93 ? -4.815 6.947 -0.775 1.00 94.69 93 ILE A N 1
ATOM 733 C CA . ILE A 1 93 ? -5.286 7.820 0.311 1.00 94.69 93 ILE A CA 1
ATOM 734 C C . ILE A 1 93 ? -5.457 9.247 -0.217 1.00 94.69 93 ILE A C 1
ATOM 736 O O . ILE A 1 93 ? -4.815 9.652 -1.185 1.00 94.69 93 ILE A O 1
ATOM 740 N N . SER A 1 94 ? -6.297 10.053 0.426 1.00 93.25 94 SER A N 1
ATOM 741 C CA . SER A 1 94 ? -6.469 11.457 0.054 1.00 93.25 94 SER A CA 1
ATOM 742 C C . SER A 1 94 ? -5.169 12.254 0.214 1.00 93.25 94 SER A C 1
ATOM 744 O O . SER A 1 94 ? -4.345 12.004 1.096 1.00 93.25 94 SER A O 1
ATOM 746 N N . ARG A 1 95 ? -5.018 13.306 -0.600 1.00 90.31 95 ARG A N 1
ATOM 747 C CA . ARG A 1 95 ? -3.822 14.167 -0.622 1.00 90.31 95 ARG A CA 1
ATOM 748 C C . ARG A 1 95 ? -3.430 14.760 0.736 1.00 90.31 95 ARG A C 1
ATOM 750 O O . ARG A 1 95 ? -2.241 14.916 0.989 1.00 90.31 95 ARG A O 1
ATOM 757 N N . GLY A 1 96 ? -4.398 15.165 1.560 1.00 88.25 96 GLY A N 1
ATOM 758 C CA . GLY A 1 96 ? -4.133 15.733 2.889 1.00 88.25 96 GLY A CA 1
ATOM 759 C C . GLY A 1 96 ? -3.418 14.721 3.793 1.00 88.25 96 GLY A C 1
ATOM 760 O O . GLY A 1 96 ? -2.247 14.946 4.103 1.00 88.25 96 GLY A O 1
ATOM 761 N N . PRO A 1 97 ? -4.073 13.586 4.111 1.00 85.31 97 PRO A N 1
ATOM 762 C CA . PRO A 1 97 ? -3.475 12.464 4.840 1.00 85.31 97 PRO A CA 1
ATOM 763 C C . PRO A 1 97 ? -2.144 11.960 4.261 1.00 85.31 97 PRO A C 1
ATOM 765 O O . PRO A 1 97 ? -1.234 11.618 5.010 1.00 85.31 97 PRO A O 1
ATOM 768 N N . ASN A 1 98 ? -1.974 11.958 2.933 1.00 88.19 98 ASN A N 1
ATOM 769 C CA . ASN A 1 98 ? -0.708 11.526 2.329 1.00 88.19 98 ASN A CA 1
ATOM 770 C C . ASN A 1 98 ? 0.488 12.384 2.745 1.00 88.19 98 ASN A C 1
ATOM 772 O O . ASN A 1 98 ? 1.584 11.870 2.957 1.00 88.19 98 ASN A O 1
ATOM 776 N N . ASN A 1 99 ? 0.288 13.694 2.892 1.00 85.81 99 ASN A N 1
ATOM 777 C CA . ASN A 1 99 ? 1.379 14.572 3.299 1.00 85.81 99 ASN A CA 1
ATOM 778 C C . ASN A 1 99 ? 1.776 14.331 4.765 1.00 85.81 99 ASN A C 1
ATOM 780 O O . ASN A 1 99 ? 2.964 14.409 5.078 1.00 85.81 99 ASN A O 1
ATOM 784 N N . SER A 1 100 ? 0.818 14.022 5.649 1.00 85.69 100 SER A N 1
ATOM 785 C CA . SER A 1 100 ? 1.074 13.857 7.089 1.00 85.69 100 SER A CA 1
ATOM 786 C C . SER A 1 100 ? 1.764 12.536 7.443 1.00 85.69 100 SER A C 1
ATOM 788 O O . SER A 1 100 ? 2.555 12.491 8.381 1.00 85.69 100 SER A O 1
ATOM 790 N N . LEU A 1 101 ? 1.527 11.473 6.669 1.00 86.50 101 LEU A N 1
ATOM 791 C CA . LEU A 1 101 ? 2.076 10.130 6.919 1.00 86.50 101 LEU A CA 1
ATOM 792 C C . LEU A 1 101 ? 3.424 9.864 6.224 1.00 86.50 101 LEU A C 1
ATOM 794 O O . LEU A 1 101 ? 3.920 8.741 6.217 1.00 86.50 101 LEU A O 1
ATOM 798 N N . SER A 1 102 ? 4.008 10.876 5.583 1.00 83.25 102 SER A N 1
ATOM 799 C CA . SER A 1 102 ? 5.246 10.722 4.818 1.00 83.25 102 SER A CA 1
ATOM 800 C C . SER A 1 102 ? 6.496 10.653 5.711 1.00 83.25 102 SER A C 1
ATOM 802 O O . SER A 1 102 ? 6.486 11.053 6.871 1.00 83.25 102 SER A O 1
ATOM 804 N N . GLY A 1 103 ? 7.608 10.156 5.162 1.00 85.50 103 GLY A N 1
ATOM 805 C CA . GLY A 1 103 ? 8.933 10.273 5.785 1.00 85.50 103 GLY A CA 1
ATOM 806 C C . GLY A 1 103 ? 9.310 9.145 6.748 1.00 85.50 103 GLY A C 1
ATOM 807 O O . GLY A 1 103 ? 10.411 8.599 6.635 1.00 85.50 103 GLY A O 1
ATOM 808 N N . GLU A 1 104 ? 8.394 8.781 7.641 1.00 91.00 104 GLU A N 1
ATOM 809 C CA . GLU A 1 104 ? 8.670 7.925 8.800 1.00 91.00 104 GLU A CA 1
ATOM 810 C C . GLU A 1 104 ? 8.288 6.455 8.601 1.00 91.00 104 GLU A C 1
ATOM 812 O O . GLU A 1 104 ? 7.448 6.106 7.778 1.00 91.00 104 GLU A O 1
ATOM 817 N N . LYS A 1 105 ? 8.898 5.558 9.378 1.00 95.62 105 LYS A N 1
ATOM 818 C CA . LYS A 1 105 ? 8.552 4.127 9.357 1.00 95.62 105 LYS A CA 1
ATOM 819 C C . LYS A 1 105 ? 7.123 3.866 9.877 1.00 95.62 105 LYS A C 1
ATOM 821 O O . LYS A 1 105 ? 6.634 4.651 10.697 1.00 95.62 105 LYS A O 1
ATOM 826 N N . PRO A 1 106 ? 6.466 2.762 9.471 1.00 96.69 106 PRO A N 1
ATOM 827 C CA . PRO A 1 106 ? 5.087 2.468 9.861 1.00 96.69 106 PRO A CA 1
ATOM 828 C C . PRO A 1 106 ? 4.799 2.523 11.352 1.00 96.69 106 PRO A C 1
ATOM 830 O O . PRO A 1 106 ? 3.809 3.142 11.746 1.00 96.69 106 PRO A O 1
ATOM 833 N N . SER A 1 107 ? 5.667 1.967 12.201 1.00 97.00 107 SER A N 1
ATOM 834 C CA . SER A 1 107 ? 5.453 2.019 13.654 1.00 97.00 107 SER A CA 1
ATOM 835 C C . SER A 1 107 ? 5.312 3.443 14.202 1.00 97.00 107 SER A C 1
ATOM 837 O O . SER A 1 107 ? 4.603 3.645 15.188 1.00 97.00 107 SER A O 1
ATOM 839 N N . LEU A 1 108 ? 5.942 4.434 13.561 1.00 96.06 108 LEU A N 1
ATOM 840 C CA . LEU A 1 108 ? 5.878 5.833 13.976 1.00 96.06 108 LEU A CA 1
ATOM 841 C C . LEU A 1 108 ? 4.632 6.528 13.437 1.00 96.06 108 LEU A C 1
ATOM 843 O O . LEU A 1 108 ? 3.896 7.130 14.223 1.00 96.06 108 LEU A O 1
ATOM 847 N N . TYR A 1 109 ? 4.341 6.426 12.134 1.00 94.44 109 TYR A N 1
ATOM 848 C CA . TYR A 1 109 ? 3.143 7.081 11.598 1.00 94.44 109 TYR A CA 1
ATOM 849 C C . TYR A 1 109 ? 1.845 6.428 12.092 1.00 94.44 109 TYR A C 1
ATOM 851 O O . TYR A 1 109 ? 0.803 7.078 12.046 1.00 94.44 109 TYR A O 1
ATOM 859 N N . LYS A 1 110 ? 1.889 5.198 12.635 1.00 95.62 110 LYS A N 1
ATOM 860 C CA . LYS A 1 110 ? 0.759 4.562 13.341 1.00 95.62 110 LYS A CA 1
ATOM 861 C C . LYS A 1 110 ? 0.132 5.485 14.386 1.00 95.62 110 LYS A C 1
ATOM 863 O O . LYS A 1 110 ? -1.074 5.453 14.588 1.00 95.62 110 LYS A O 1
ATOM 868 N N . THR A 1 111 ? 0.937 6.329 15.033 1.00 94.88 111 THR A N 1
ATOM 869 C CA . THR A 1 111 ? 0.466 7.292 16.045 1.00 94.88 111 THR A CA 1
ATOM 870 C C . THR A 1 111 ? -0.473 8.366 15.484 1.00 94.88 111 THR A C 1
ATOM 872 O O . THR A 1 111 ? -1.199 8.996 16.246 1.00 94.88 111 THR A O 1
ATOM 875 N N . GLN A 1 112 ? -0.482 8.557 14.162 1.00 95.00 112 GLN A N 1
ATOM 876 C CA . GLN A 1 112 ? -1.375 9.465 13.438 1.00 95.00 112 GLN A CA 1
ATOM 877 C C . GLN A 1 112 ? -2.626 8.762 12.884 1.00 95.00 112 GLN A C 1
ATOM 879 O O . GLN A 1 112 ? -3.432 9.395 12.204 1.00 95.00 112 GLN A O 1
ATOM 884 N N . MET A 1 113 ? -2.766 7.456 13.119 1.00 96.06 113 MET A N 1
ATOM 885 C CA . MET A 1 113 ? -3.919 6.651 12.718 1.00 96.06 113 MET A CA 1
ATOM 886 C C . MET A 1 113 ? -4.852 6.412 13.916 1.00 96.06 113 MET A C 1
ATOM 888 O O . MET A 1 113 ? -4.435 6.594 15.065 1.00 96.06 113 MET A O 1
ATOM 892 N N . PRO A 1 114 ? -6.107 5.975 13.692 1.00 96.44 114 PRO A N 1
ATOM 893 C CA . PRO A 1 114 ? -7.010 5.620 14.781 1.00 96.44 114 PRO A CA 1
ATOM 894 C C . PRO A 1 114 ? -6.403 4.566 15.718 1.00 96.44 114 PRO A C 1
ATOM 896 O O . PRO A 1 114 ? -5.883 3.544 15.271 1.00 96.44 114 PRO A O 1
ATOM 899 N N . SER A 1 115 ? -6.507 4.799 17.028 1.00 95.38 115 SER A N 1
ATOM 900 C CA . SER A 1 115 ? -6.075 3.845 18.061 1.00 95.38 115 SER A CA 1
ATOM 901 C C . SER A 1 115 ? -7.056 2.683 18.254 1.00 95.38 115 SER A C 1
ATOM 903 O O . SER A 1 115 ? -6.687 1.650 18.815 1.00 95.38 115 SER A O 1
ATOM 905 N N . ASP A 1 116 ? -8.295 2.837 17.780 1.00 96.38 116 ASP A N 1
ATOM 906 C CA . ASP A 1 116 ? -9.293 1.774 17.760 1.00 96.38 116 ASP A CA 1
ATOM 907 C C . ASP A 1 116 ? -8.837 0.636 16.835 1.00 96.38 116 ASP A C 1
ATOM 909 O O . ASP A 1 116 ? -8.632 0.816 15.632 1.00 96.38 116 ASP A O 1
ATOM 913 N N . THR A 1 117 ? -8.679 -0.557 17.410 1.00 95.44 117 THR A N 1
ATOM 914 C CA . THR A 1 117 ? -8.152 -1.722 16.687 1.00 95.44 117 THR A CA 1
ATOM 915 C C . THR A 1 117 ? -9.098 -2.191 15.585 1.00 95.44 117 THR A C 1
ATOM 917 O O . THR A 1 117 ? -8.632 -2.625 14.534 1.00 95.44 117 THR A O 1
ATOM 920 N N . GLN A 1 118 ? -10.414 -2.091 15.780 1.00 96.81 118 GLN A N 1
ATOM 921 C CA . GLN A 1 118 ? -11.382 -2.516 14.773 1.00 96.81 118 GLN A CA 1
ATOM 922 C C . GLN A 1 118 ? -11.379 -1.559 13.579 1.00 96.81 118 GLN A C 1
ATOM 924 O O . GLN A 1 118 ? -11.377 -2.008 12.431 1.00 96.81 118 GLN A O 1
ATOM 929 N N . LYS A 1 119 ? -11.306 -0.250 13.838 1.00 97.38 119 LYS A N 1
ATOM 930 C CA . LYS A 1 119 ? -11.180 0.775 12.797 1.00 97.38 119 LYS A CA 1
ATOM 931 C C . LYS A 1 119 ? -9.877 0.623 12.020 1.00 97.38 119 LYS A C 1
ATOM 933 O O . LYS A 1 119 ? -9.873 0.742 10.798 1.00 97.38 119 LYS A O 1
ATOM 938 N N . LEU A 1 120 ? -8.777 0.324 12.706 1.00 97.06 120 LEU A N 1
ATOM 939 C CA . LEU A 1 120 ? -7.485 0.098 12.065 1.00 97.06 120 LEU A CA 1
ATOM 940 C C . LEU A 1 120 ? -7.523 -1.111 11.119 1.00 97.06 120 LEU A C 1
ATOM 942 O O . LEU A 1 120 ? -7.088 -1.002 9.973 1.00 97.06 120 LEU A O 1
ATOM 946 N N . LYS A 1 121 ? -8.106 -2.230 11.568 1.00 97.38 121 LYS A N 1
ATOM 947 C CA . LYS A 1 121 ? -8.324 -3.422 10.733 1.00 97.38 121 LYS A CA 1
ATOM 948 C C . LYS A 1 121 ? -9.193 -3.115 9.517 1.00 97.38 121 LYS A C 1
ATOM 950 O O . LYS A 1 121 ? -8.856 -3.524 8.412 1.00 97.38 121 LYS A O 1
ATOM 955 N N . GLU A 1 122 ? -10.276 -2.359 9.701 1.00 98.06 122 GLU A N 1
ATOM 956 C CA . GLU A 1 122 ? -11.135 -1.912 8.598 1.00 98.06 122 GLU A CA 1
ATOM 957 C C . GLU A 1 122 ? -10.323 -1.135 7.548 1.00 98.06 122 GLU A C 1
ATOM 959 O O . GLU A 1 122 ? -10.348 -1.484 6.369 1.00 98.06 122 GLU A O 1
ATOM 964 N N . ILE A 1 123 ? -9.532 -0.144 7.969 1.00 98.25 123 ILE A N 1
ATOM 965 C CA . ILE A 1 123 ? -8.680 0.643 7.063 1.00 98.25 123 ILE A CA 1
ATOM 966 C C . ILE A 1 123 ? -7.701 -0.260 6.295 1.00 98.25 123 ILE A C 1
ATOM 968 O O . ILE A 1 123 ? -7.570 -0.109 5.079 1.00 98.25 123 ILE A O 1
ATOM 972 N N . MET A 1 124 ? -7.024 -1.195 6.972 1.00 98.25 124 MET A N 1
ATOM 973 C CA . MET A 1 124 ? -6.058 -2.096 6.325 1.00 98.25 124 MET A CA 1
ATOM 974 C C . MET A 1 124 ? -6.723 -3.040 5.320 1.00 98.25 124 MET A C 1
ATOM 976 O O . MET A 1 124 ? -6.226 -3.181 4.201 1.00 98.25 124 MET A O 1
ATOM 980 N N . ASN A 1 125 ? -7.882 -3.603 5.665 1.00 98.12 125 ASN A N 1
ATOM 981 C CA . ASN A 1 125 ? -8.644 -4.473 4.769 1.00 98.12 125 ASN A CA 1
ATOM 982 C C . ASN A 1 125 ? -9.054 -3.732 3.486 1.00 98.12 125 ASN A C 1
ATOM 984 O O . ASN A 1 125 ? -8.822 -4.226 2.383 1.00 98.12 125 ASN A O 1
ATOM 988 N N . HIS A 1 126 ? -9.573 -2.506 3.616 1.00 98.38 126 HIS A N 1
ATOM 989 C CA . HIS A 1 126 ? -9.935 -1.651 2.478 1.00 98.38 126 HIS A CA 1
ATOM 990 C C . HIS A 1 126 ? -8.724 -1.207 1.629 1.00 98.38 126 HIS A C 1
ATOM 992 O O . HIS A 1 126 ? -8.881 -0.837 0.467 1.00 98.38 126 HIS A O 1
ATOM 998 N N . ALA A 1 127 ? -7.509 -1.241 2.182 1.00 98.06 127 ALA A N 1
ATOM 999 C CA . ALA A 1 127 ? -6.266 -0.934 1.470 1.00 98.06 127 ALA A CA 1
ATOM 1000 C C . ALA A 1 127 ? -5.594 -2.165 0.822 1.00 98.06 127 ALA A C 1
ATOM 1002 O O . ALA A 1 127 ? -4.522 -2.021 0.214 1.00 98.06 127 ALA A O 1
ATOM 1003 N N . LEU A 1 128 ? -6.204 -3.354 0.951 1.00 98.31 128 LEU A N 1
ATOM 1004 C CA . LEU A 1 128 ? -5.600 -4.655 0.637 1.00 98.31 128 LEU A CA 1
ATOM 1005 C C . LEU A 1 128 ? -4.220 -4.799 1.287 1.00 98.31 128 LEU A C 1
ATOM 1007 O O . LEU A 1 128 ? -3.201 -5.011 0.619 1.00 98.31 128 LEU A O 1
ATOM 1011 N N . CYS A 1 129 ? -4.193 -4.609 2.601 1.00 98.06 129 CYS A N 1
ATOM 1012 C CA . CYS A 1 129 ? -3.016 -4.753 3.442 1.00 98.06 129 CYS A CA 1
ATOM 1013 C C . CYS A 1 129 ? -3.257 -5.786 4.544 1.00 98.06 129 CYS A C 1
ATOM 1015 O O . CYS A 1 129 ? -4.400 -5.962 4.968 1.00 98.06 129 CYS A O 1
ATOM 1017 N N . PRO A 1 130 ? -2.184 -6.405 5.065 1.00 97.56 130 PRO A N 1
ATOM 1018 C CA . PRO A 1 130 ? -2.249 -7.146 6.320 1.00 97.56 130 PRO A CA 1
ATOM 1019 C C . PRO A 1 130 ? -2.773 -6.253 7.452 1.00 97.56 130 PRO A C 1
ATOM 1021 O O . PRO A 1 130 ? -2.534 -5.044 7.451 1.00 97.56 130 PRO A O 1
ATOM 1024 N N . GLU A 1 131 ? -3.455 -6.841 8.439 1.00 94.00 131 GLU A N 1
ATOM 1025 C CA . GLU A 1 131 ? -3.999 -6.086 9.580 1.00 94.00 131 GLU A CA 1
ATOM 1026 C C . GLU A 1 131 ? -2.912 -5.364 10.396 1.00 94.00 131 GLU A C 1
ATOM 1028 O O . GLU A 1 131 ? -3.173 -4.309 10.979 1.00 94.00 131 GLU A O 1
ATOM 1033 N N . ASP A 1 132 ? -1.697 -5.920 10.437 1.00 93.88 132 ASP A N 1
ATOM 1034 C CA . ASP A 1 132 ? -0.542 -5.317 11.095 1.00 93.88 132 ASP A CA 1
ATOM 1035 C C . ASP A 1 132 ? 0.611 -5.111 10.112 1.00 93.88 132 ASP A C 1
ATOM 1037 O O . ASP A 1 132 ? 1.325 -6.041 9.760 1.00 93.88 132 ASP A O 1
ATOM 1041 N N . ILE A 1 133 ? 0.823 -3.857 9.722 1.00 96.62 133 ILE A N 1
ATOM 1042 C CA . ILE A 1 133 ? 1.964 -3.427 8.902 1.00 96.62 133 ILE A CA 1
ATOM 1043 C C . ILE A 1 133 ? 3.049 -2.725 9.733 1.00 96.62 133 ILE A C 1
ATOM 1045 O O . ILE A 1 133 ? 4.065 -2.282 9.191 1.00 96.62 133 ILE A O 1
ATOM 1049 N N . PHE A 1 134 ? 2.833 -2.573 11.043 1.00 97.19 134 PHE A N 1
ATOM 1050 C CA . PHE A 1 134 ? 3.531 -1.608 11.899 1.00 97.19 134 PHE A CA 1
ATOM 1051 C C . PHE A 1 134 ? 4.759 -2.181 12.609 1.00 97.19 134 PHE A C 1
ATOM 1053 O O . PHE A 1 134 ? 5.332 -1.537 13.482 1.00 97.19 134 PHE A O 1
ATOM 1060 N N . HIS A 1 135 ? 5.175 -3.388 12.241 1.00 96.69 135 HIS A N 1
ATOM 1061 C CA . HIS A 1 135 ? 6.319 -4.094 12.817 1.00 96.69 135 HIS A CA 1
ATOM 1062 C C . HIS A 1 135 ? 7.668 -3.713 12.169 1.00 96.69 135 HIS A C 1
ATOM 1064 O O . HIS A 1 135 ? 8.678 -4.358 12.440 1.00 96.69 135 HIS A O 1
ATOM 1070 N N . ASP A 1 136 ? 7.691 -2.708 11.281 1.00 97.50 136 ASP A N 1
ATOM 1071 C CA . ASP A 1 136 ? 8.888 -2.179 10.604 1.00 97.50 136 ASP A CA 1
ATOM 1072 C C . ASP A 1 136 ? 9.734 -3.233 9.856 1.00 97.50 136 ASP A C 1
ATOM 1074 O O . ASP A 1 136 ? 10.935 -3.067 9.645 1.00 97.50 136 ASP A O 1
ATOM 1078 N N . ASN A 1 137 ? 9.111 -4.328 9.418 1.00 97.88 137 ASN A N 1
ATOM 1079 C CA . ASN A 1 137 ? 9.778 -5.391 8.665 1.00 97.88 137 ASN A CA 1
ATOM 1080 C C . ASN A 1 137 ? 9.229 -5.400 7.242 1.00 97.88 137 ASN A C 1
ATOM 1082 O O . ASN A 1 137 ? 8.223 -6.041 6.953 1.00 97.88 137 ASN A O 1
ATOM 1086 N N . PHE A 1 138 ? 9.907 -4.680 6.350 1.00 98.19 138 P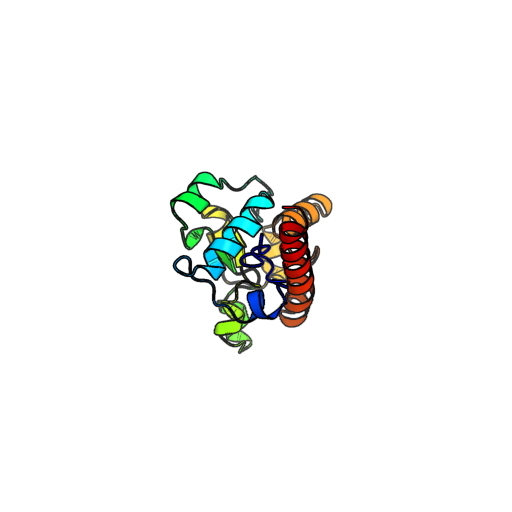HE A N 1
ATOM 1087 C CA . PHE A 1 138 ? 9.438 -4.504 4.979 1.00 98.19 138 PHE A CA 1
ATOM 1088 C C . PHE A 1 138 ? 9.287 -5.825 4.212 1.00 98.19 138 PHE A C 1
ATOM 1090 O O . PHE A 1 138 ? 8.343 -5.967 3.445 1.00 98.19 138 PHE A O 1
ATOM 1097 N N . ASN A 1 139 ? 10.175 -6.800 4.435 1.00 97.75 139 ASN A N 1
ATOM 1098 C CA . ASN A 1 139 ? 10.099 -8.092 3.747 1.00 97.75 139 ASN A CA 1
ATOM 1099 C C . ASN A 1 139 ? 8.866 -8.885 4.182 1.00 97.75 139 ASN A C 1
ATOM 1101 O O . ASN A 1 139 ? 8.149 -9.387 3.324 1.00 97.75 139 ASN A O 1
ATOM 1105 N N . LYS A 1 140 ? 8.598 -8.931 5.494 1.00 98.25 140 LYS A N 1
ATOM 1106 C CA . LYS A 1 140 ? 7.398 -9.576 6.038 1.00 98.25 140 LYS A CA 1
ATOM 1107 C C . LYS A 1 140 ? 6.124 -8.913 5.503 1.00 98.25 140 LYS A C 1
ATOM 1109 O O . LYS A 1 140 ? 5.261 -9.596 4.971 1.00 98.25 140 LYS A O 1
ATOM 1114 N N . PHE A 1 141 ? 6.057 -7.579 5.565 1.00 98.50 141 PHE A N 1
ATOM 1115 C CA . PHE A 1 141 ? 4.938 -6.812 5.008 1.00 98.50 141 PHE A CA 1
ATOM 1116 C C . PHE A 1 141 ? 4.710 -7.135 3.528 1.00 98.50 141 PHE A C 1
ATOM 1118 O O . PHE A 1 141 ? 3.575 -7.307 3.091 1.00 98.50 141 PHE A O 1
ATOM 1125 N N . LEU A 1 142 ? 5.792 -7.185 2.748 1.00 98.19 142 LEU A N 1
ATOM 1126 C CA . LEU A 1 142 ? 5.714 -7.429 1.319 1.00 98.19 142 LEU A CA 1
ATOM 1127 C C . LEU A 1 142 ? 5.154 -8.825 1.025 1.00 98.19 142 LEU A C 1
ATOM 1129 O O . LEU A 1 142 ? 4.291 -8.938 0.165 1.00 98.19 142 LEU A O 1
ATOM 1133 N N . GLU A 1 143 ? 5.627 -9.855 1.724 1.00 98.31 143 GLU A N 1
ATOM 1134 C CA . GLU A 1 143 ? 5.158 -11.239 1.576 1.00 98.31 143 GLU A CA 1
ATOM 1135 C C . GLU A 1 143 ? 3.654 -11.353 1.862 1.00 98.31 143 GLU A C 1
ATOM 1137 O O . GLU A 1 143 ? 2.885 -11.738 0.983 1.00 98.31 143 GLU A O 1
ATOM 1142 N N . GLU A 1 144 ? 3.212 -10.887 3.032 1.00 98.44 144 GLU A N 1
ATOM 1143 C CA . GLU A 1 144 ? 1.800 -10.939 3.435 1.00 98.44 144 GLU A CA 1
ATOM 1144 C C . GLU A 1 144 ? 0.902 -10.115 2.496 1.00 98.44 144 GLU A C 1
ATOM 1146 O O . GLU A 1 144 ? -0.219 -10.503 2.160 1.00 98.44 144 GLU A O 1
ATOM 1151 N N . ARG A 1 145 ? 1.388 -8.959 2.030 1.00 98.50 145 ARG A N 1
ATOM 1152 C CA . ARG A 1 145 ? 0.623 -8.114 1.112 1.00 98.50 145 ARG A CA 1
ATOM 1153 C C . ARG A 1 145 ? 0.515 -8.713 -0.284 1.00 98.50 145 ARG A C 1
ATOM 1155 O O . ARG A 1 145 ? -0.534 -8.582 -0.912 1.00 98.50 145 ARG A O 1
ATOM 1162 N N . LEU A 1 146 ? 1.575 -9.334 -0.794 1.00 98.56 146 LEU A N 1
ATOM 1163 C CA . LEU A 1 146 ? 1.561 -9.956 -2.116 1.00 98.56 146 LEU A CA 1
ATOM 1164 C C . LEU A 1 146 ? 0.510 -11.066 -2.192 1.00 98.56 146 LEU A C 1
ATOM 1166 O O . LEU A 1 146 ? -0.246 -11.094 -3.163 1.00 98.56 146 LEU A O 1
ATOM 1170 N N . GLU A 1 147 ? 0.393 -11.888 -1.149 1.00 98.12 147 GLU A N 1
ATOM 1171 C CA . GLU A 1 147 ? -0.646 -12.918 -1.051 1.00 98.12 147 GLU A CA 1
ATOM 1172 C C . GLU A 1 147 ? -2.057 -12.315 -1.177 1.00 98.12 147 GLU A C 1
ATOM 1174 O O . GLU A 1 147 ? -2.863 -12.758 -2.000 1.00 98.12 147 GLU A O 1
ATOM 1179 N N . LEU A 1 148 ? -2.347 -11.241 -0.432 1.00 98.31 148 LEU A N 1
ATOM 1180 C CA . LEU A 1 148 ? -3.642 -10.550 -0.487 1.00 98.31 148 LEU A CA 1
ATOM 1181 C C . LEU A 1 148 ? -3.948 -9.983 -1.880 1.00 98.31 148 LEU A C 1
ATOM 1183 O O . LEU A 1 148 ? -5.070 -10.117 -2.377 1.00 98.31 148 LEU A O 1
ATOM 1187 N N . LEU A 1 149 ? -2.960 -9.357 -2.522 1.00 98.44 149 LEU A N 1
ATOM 1188 C CA . LEU A 1 149 ? -3.119 -8.760 -3.850 1.00 98.44 149 LEU A CA 1
ATOM 1189 C C . LEU A 1 149 ? -3.356 -9.821 -4.932 1.00 98.44 149 LEU A C 1
ATOM 1191 O O . LEU A 1 149 ? -4.232 -9.641 -5.781 1.00 98.44 149 LEU A O 1
ATOM 1195 N N . VAL A 1 150 ? -2.613 -10.929 -4.886 1.00 97.75 150 VAL A N 1
ATOM 1196 C CA . VAL A 1 150 ? -2.769 -12.071 -5.801 1.00 97.75 150 VAL A CA 1
ATOM 1197 C C . VAL A 1 150 ? -4.146 -12.701 -5.641 1.00 97.75 150 VAL A C 1
ATOM 1199 O O . VAL A 1 150 ? -4.870 -12.855 -6.628 1.00 97.75 150 VAL A O 1
ATOM 1202 N N . ASN A 1 151 ? -4.551 -12.988 -4.403 1.00 96.38 151 ASN A N 1
ATOM 1203 C CA . ASN A 1 151 ? -5.870 -13.540 -4.112 1.00 96.38 151 ASN A CA 1
ATOM 1204 C C . ASN A 1 151 ? -6.976 -12.615 -4.625 1.00 96.38 151 ASN A C 1
ATOM 1206 O O . ASN A 1 151 ? -7.917 -13.076 -5.273 1.00 96.38 151 ASN A O 1
ATOM 1210 N N . LYS A 1 152 ? -6.851 -11.299 -4.412 1.00 96.75 152 LYS A N 1
ATOM 1211 C CA . LYS A 1 152 ? -7.838 -10.343 -4.917 1.00 96.75 152 LYS A CA 1
ATOM 1212 C C . LYS A 1 152 ? -7.915 -10.332 -6.442 1.00 96.75 152 LYS A C 1
ATOM 1214 O O . LYS A 1 152 ? -9.020 -10.384 -6.982 1.00 96.75 152 LYS A O 1
ATOM 1219 N N . ALA A 1 153 ? -6.775 -10.262 -7.126 1.00 95.50 153 ALA A N 1
ATOM 1220 C CA . ALA A 1 153 ? -6.731 -10.226 -8.584 1.00 95.50 153 ALA A CA 1
ATOM 1221 C C . ALA A 1 153 ? -7.342 -11.489 -9.201 1.00 95.50 153 ALA A C 1
ATOM 1223 O O . ALA A 1 153 ? -8.199 -11.388 -10.077 1.00 95.50 153 ALA A O 1
ATOM 1224 N N . ASN A 1 154 ? -6.969 -12.666 -8.696 1.00 93.69 154 ASN A N 1
ATOM 1225 C CA . ASN A 1 154 ? -7.505 -13.937 -9.179 1.00 93.69 154 ASN A CA 1
ATOM 1226 C C . ASN A 1 154 ? -9.010 -14.065 -8.892 1.00 93.69 154 ASN A C 1
ATOM 1228 O O . ASN A 1 154 ? -9.766 -14.462 -9.775 1.00 93.69 154 ASN A O 1
ATOM 1232 N N . ASN A 1 155 ? -9.480 -13.622 -7.722 1.00 93.00 155 ASN A N 1
ATOM 1233 C CA . ASN A 1 155 ? -10.913 -13.588 -7.415 1.00 93.00 155 ASN A CA 1
ATOM 1234 C C . ASN A 1 155 ? -11.705 -12.676 -8.363 1.00 93.00 155 ASN A C 1
ATOM 1236 O O . ASN A 1 155 ? -12.835 -13.004 -8.712 1.00 93.00 155 ASN A O 1
ATOM 1240 N N . LEU A 1 156 ? -11.149 -11.540 -8.791 1.00 91.25 156 LEU A N 1
ATOM 1241 C CA . LEU A 1 156 ? -11.812 -10.671 -9.771 1.00 91.25 156 LEU A CA 1
ATOM 1242 C C . LEU A 1 156 ? -11.843 -11.293 -11.172 1.00 91.25 156 LEU A C 1
ATOM 1244 O O . LEU A 1 156 ? -12.771 -11.026 -11.920 1.00 91.25 156 LEU A O 1
ATOM 1248 N N . MET A 1 157 ? -10.864 -12.123 -11.535 1.00 85.19 157 MET A N 1
ATOM 1249 C CA . MET A 1 157 ? -10.857 -12.814 -12.832 1.00 85.19 157 MET A CA 1
ATOM 1250 C C . MET A 1 157 ? -11.815 -14.009 -12.876 1.00 85.19 157 MET A C 1
ATOM 1252 O O . MET A 1 157 ? -12.366 -14.290 -13.931 1.00 85.19 157 MET A O 1
ATOM 1256 N N . LEU A 1 158 ? -12.029 -14.691 -11.747 1.00 79.81 158 LEU A N 1
ATOM 1257 C CA . LEU A 1 158 ? -12.928 -15.850 -11.656 1.00 79.81 158 LEU A CA 1
ATOM 1258 C C . LEU A 1 158 ? -14.410 -15.472 -11.508 1.00 79.81 158 LEU A C 1
ATOM 1260 O O . LEU A 1 158 ? -15.273 -16.286 -11.818 1.00 79.81 158 LEU A O 1
ATOM 1264 N N . ASN A 1 159 ? -14.704 -14.269 -11.009 1.00 62.06 159 ASN A N 1
ATOM 1265 C CA . ASN A 1 159 ? -16.069 -13.795 -10.754 1.00 62.06 159 ASN A CA 1
ATOM 1266 C C . ASN A 1 159 ? -16.600 -12.822 -11.830 1.00 62.06 159 ASN A C 1
ATOM 1268 O O . ASN A 1 159 ? -17.587 -12.130 -11.573 1.00 62.06 159 ASN A O 1
ATOM 1272 N N . ASN A 1 160 ? -15.944 -12.751 -12.994 1.00 50.75 160 ASN A N 1
ATOM 1273 C CA . ASN A 1 160 ? -16.372 -11.968 -14.161 1.00 50.75 160 ASN A CA 1
ATOM 1274 C C . ASN A 1 160 ? -16.927 -12.863 -15.270 1.00 50.75 160 ASN A C 1
ATOM 1276 O O . ASN A 1 160 ? -16.345 -13.947 -15.493 1.00 50.75 160 ASN A O 1
#

Secondary structure (DSSP, 8-state):
-----TT-------HHHHHHSBP-TTSHHHHHHHHHHHHT--B-TTT-PBP-HHHHHHH--GGGEEESS-HHHHHHTT--HHHHTBGGGEEE--HHHHHHT-SS-HHHHGGGS-S-HHHHHHHHHHTT--S--TTS-HHHHHHHHHHHHHHHHHHHHHT-

Sequence (160 aa):
DKSNTLGEFAVNIDETFFKNNTFSVSYVNAKTFILMLANEKPLNFTDGSVVALENVLRNCNKKEFHHIYPQSYLK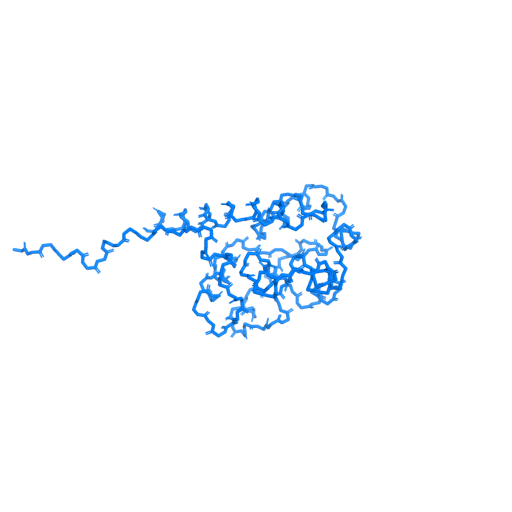SLGVNNKLINSLANICIISRGPNNSLSGEKPSLYKTQMPSDTQKLKEIMNHALCPEDIFHDNFNKFLEERLELLVNKANNLMLNN

Foldseek 3Di:
DDPDCVPPDPDQDALCLQQQDFADPPDPSNLVLLVLLVVLQAAAQQERHTDPVVCCNVPVDPLQKAQLAAPLNCVVVVHDPSRSRGNLRIFGHDNVSRVQQHDDGQLVSNVSGDPPLVSLQSNQVSRQFDSDPNPRDVVVRSVSSSVSSSVSVVVVVVVD

Organism: Cytobacillus firmus (NCBI:txid1399)

Radius of gyration: 16.4 Å; chains: 1; bounding box: 38×40×55 Å

pLDDT: mean 92.07, std 11.17, range [49.62, 98.69]